Protein AF-A0A968D259-F1 (afdb_monomer)

Secondary structure (DSSP, 8-state):
-------------SS----HHHHHHHTTSS-HHHHHHHHHHHHHSSS--HHHHHHHTTSS-HHHHHHHHHHHHT-

Sequence (75 aa):
MERVIEKKTRNGKTKPLIRVGDILIEAGLVTRKQVEEALHEQRTGKRKRIGLILIERGVITEDQLLEALAQKFGL

Solvent-accessible surface area (backbone atoms only — not comparable to full-atom values): 4778 Å² total; per-residue (Å²): 132,84,83,78,83,77,78,74,80,78,87,76,98,61,79,88,73,85,46,69,62,56,48,34,38,75,66,66,62,43,52,72,66,60,46,51,52,35,52,52,48,34,71,76,51,68,92,59,54,61,67,57,49,35,36,76,70,65,63,42,53,69,66,58,53,50,50,44,50,26,67,73,73,73,103

Mean predicted aligned error: 9.13 Å

Radius of gyration: 14.03 Å; Cα contacts (8 Å, |Δi|>4): 48; chains: 1; bounding box: 30×49×25 Å

Foldseek 3Di:
DDDDPPPPPDDDDDPPPDALLNLCVVVVLDDPVLLVVLVVVCVVDPVDHSVVSCCVVVSDPPVSSVVSVCVVVVD

Structure (mmCIF, N/CA/C/O backbone):
data_AF-A0A968D259-F1
#
_entry.id   AF-A0A968D259-F1
#
loop_
_atom_site.group_PDB
_atom_site.id
_atom_site.type_symbol
_atom_site.label_atom_id
_atom_site.label_alt_id
_atom_site.label_comp_id
_atom_site.label_asym_id
_atom_site.label_entity_id
_atom_site.label_seq_id
_atom_site.pdbx_PDB_ins_code
_atom_site.Cartn_x
_atom_site.Cartn_y
_atom_site.Cartn_z
_atom_site.occupancy
_atom_site.B_iso_or_equiv
_atom_site.auth_seq_id
_atom_site.auth_comp_id
_atom_site.auth_asym_id
_atom_site.auth_atom_id
_atom_site.pdbx_PDB_model_num
ATOM 1 N N . MET A 1 1 ? 15.693 30.262 13.245 1.00 38.88 1 MET A N 1
ATOM 2 C CA . MET A 1 1 ? 14.817 29.928 12.103 1.00 38.88 1 MET A CA 1
ATOM 3 C C . MET A 1 1 ? 15.044 28.464 11.755 1.00 38.88 1 MET A C 1
ATOM 5 O O . MET A 1 1 ? 16.110 27.942 12.059 1.00 38.88 1 MET A O 1
ATOM 9 N N . GLU A 1 2 ? 13.986 27.784 11.339 1.00 41.97 2 GLU A N 1
ATOM 10 C CA . GLU A 1 2 ? 13.639 26.402 11.696 1.00 41.97 2 GLU A CA 1
ATOM 11 C C . GLU A 1 2 ? 14.642 25.302 11.299 1.00 41.97 2 GLU A C 1
ATOM 13 O O . GLU A 1 2 ? 15.143 25.240 10.179 1.00 41.97 2 GLU A O 1
ATOM 18 N N . ARG A 1 3 ? 14.912 24.385 12.245 1.00 37.81 3 ARG A N 1
ATOM 19 C CA . ARG A 1 3 ? 15.665 23.147 12.002 1.00 37.81 3 ARG A CA 1
ATOM 20 C C . ARG A 1 3 ? 14.827 22.225 11.119 1.00 37.81 3 ARG A C 1
ATOM 22 O O . ARG A 1 3 ? 13.850 21.643 11.584 1.00 37.81 3 ARG A O 1
ATOM 29 N N . VAL A 1 4 ? 15.263 22.057 9.876 1.00 48.81 4 VAL A N 1
ATOM 30 C CA . VAL A 1 4 ? 14.779 21.036 8.943 1.00 48.81 4 VAL A CA 1
ATOM 31 C C . VAL A 1 4 ? 15.014 19.655 9.561 1.00 48.81 4 VAL A C 1
ATOM 33 O O . VAL A 1 4 ? 16.147 19.252 9.831 1.00 48.81 4 VAL A O 1
ATOM 36 N N . ILE A 1 5 ? 13.930 18.934 9.841 1.00 53.72 5 ILE A N 1
ATOM 37 C CA . ILE A 1 5 ? 13.962 17.613 10.469 1.00 53.72 5 ILE A CA 1
ATOM 38 C C . ILE A 1 5 ? 14.166 16.554 9.380 1.00 53.72 5 ILE A C 1
ATOM 40 O O . ILE A 1 5 ? 13.256 15.813 9.021 1.00 53.72 5 ILE A O 1
ATOM 44 N N . GLU A 1 6 ? 15.380 16.455 8.850 1.00 45.47 6 GLU A N 1
ATOM 45 C CA . GLU A 1 6 ? 15.748 15.376 7.935 1.00 45.47 6 GLU A CA 1
ATOM 46 C C . GLU A 1 6 ? 16.036 14.101 8.746 1.00 45.47 6 GLU A C 1
ATOM 48 O O . GLU A 1 6 ? 17.165 13.808 9.147 1.00 45.47 6 GLU A O 1
ATOM 53 N N . LYS A 1 7 ? 14.990 13.326 9.071 1.00 41.62 7 LYS A N 1
ATOM 54 C CA . LYS A 1 7 ? 15.168 12.013 9.715 1.00 41.62 7 LYS A CA 1
ATOM 55 C C . LYS A 1 7 ? 15.623 10.977 8.688 1.00 41.62 7 LYS A C 1
ATOM 57 O O . LYS A 1 7 ? 14.853 10.133 8.232 1.00 41.62 7 LYS A O 1
ATOM 62 N N . LYS A 1 8 ? 16.927 11.026 8.411 1.00 49.62 8 LYS A N 1
ATOM 63 C CA . LYS A 1 8 ? 17.770 9.963 7.856 1.00 49.62 8 LYS A CA 1
ATOM 64 C C . LYS A 1 8 ? 17.485 8.657 8.606 1.00 49.62 8 LYS A C 1
ATOM 66 O O . LYS A 1 8 ? 17.913 8.475 9.748 1.00 49.62 8 LYS A O 1
ATOM 71 N N . THR A 1 9 ? 16.713 7.758 7.996 1.00 49.62 9 THR A N 1
ATOM 72 C CA . THR A 1 9 ? 16.459 6.432 8.572 1.00 49.62 9 THR A CA 1
ATOM 73 C C . THR A 1 9 ? 17.779 5.662 8.530 1.00 49.62 9 THR A C 1
ATOM 75 O O . THR A 1 9 ? 18.284 5.330 7.460 1.00 49.62 9 THR A O 1
ATOM 78 N N . ARG A 1 10 ? 18.387 5.481 9.708 1.00 48.97 10 ARG A N 1
ATOM 79 C CA . ARG A 1 10 ? 19.668 4.797 9.904 1.00 48.97 10 ARG A CA 1
ATOM 80 C C . ARG A 1 10 ? 19.571 3.336 9.452 1.00 48.97 10 ARG A C 1
ATOM 82 O O . ARG A 1 10 ? 18.606 2.639 9.750 1.00 48.97 10 ARG A O 1
ATOM 89 N N . ASN A 1 11 ? 20.607 2.923 8.734 1.00 52.31 11 ASN A N 1
ATOM 90 C CA . ASN A 1 11 ? 20.858 1.593 8.198 1.00 52.31 11 ASN A CA 1
ATOM 91 C C . ASN A 1 11 ? 21.045 0.552 9.320 1.00 52.31 11 ASN A C 1
ATOM 93 O O . ASN A 1 11 ? 21.711 0.841 10.313 1.00 52.31 11 ASN A O 1
ATOM 97 N N . GLY A 1 12 ? 20.535 -0.666 9.133 1.00 42.88 12 GLY A N 1
ATOM 98 C CA . GLY A 1 12 ? 20.793 -1.812 10.006 1.00 42.88 12 GLY A CA 1
ATOM 99 C C . GLY A 1 12 ? 20.854 -3.092 9.179 1.00 42.88 12 GLY A C 1
ATOM 100 O O . GLY A 1 12 ? 19.819 -3.629 8.795 1.00 42.88 12 GLY A O 1
ATOM 101 N N . LYS A 1 13 ? 22.069 -3.562 8.877 1.00 50.97 13 LYS A N 1
ATOM 102 C CA . LYS A 1 13 ? 22.326 -4.840 8.200 1.00 50.97 13 LYS A CA 1
ATOM 103 C C . LYS A 1 13 ? 21.872 -5.995 9.106 1.00 50.97 13 LYS A C 1
ATOM 105 O O . LYS A 1 13 ? 22.577 -6.372 10.030 1.00 50.97 13 LYS A O 1
ATOM 110 N N . THR A 1 14 ? 20.690 -6.531 8.840 1.00 43.94 14 THR A N 1
ATOM 111 C CA . THR A 1 14 ? 20.128 -7.796 9.349 1.00 43.9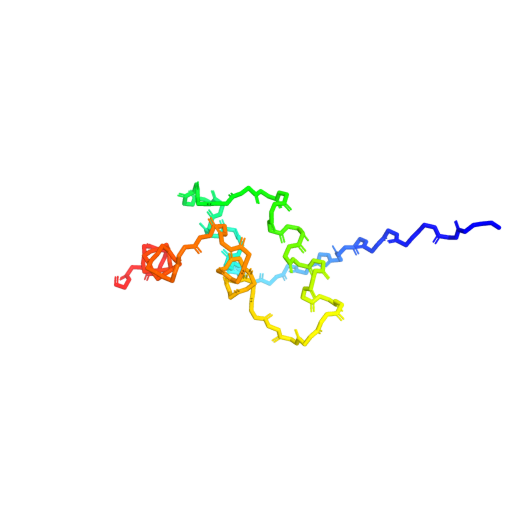4 14 THR A CA 1
ATOM 112 C C . THR A 1 14 ? 19.329 -8.389 8.179 1.00 43.94 14 THR A C 1
ATOM 114 O O . THR A 1 14 ? 18.952 -7.609 7.305 1.00 43.94 14 THR A O 1
ATOM 117 N N . LYS A 1 15 ? 19.179 -9.724 8.076 1.00 52.03 15 LYS A N 1
ATOM 118 C CA . LYS A 1 15 ? 18.530 -10.463 6.954 1.00 52.03 15 LYS A CA 1
ATOM 119 C C . LYS A 1 15 ? 17.498 -9.607 6.200 1.00 52.03 15 LYS A C 1
ATOM 121 O O . LYS A 1 15 ? 16.684 -9.014 6.903 1.00 52.03 15 LYS A O 1
ATOM 126 N N . PRO A 1 16 ? 17.497 -9.537 4.849 1.00 48.62 16 PRO A N 1
ATOM 127 C CA . PRO A 1 16 ? 16.649 -8.601 4.111 1.00 48.62 16 PRO A CA 1
ATOM 128 C C . PRO A 1 16 ? 15.190 -8.803 4.523 1.00 48.62 16 PRO A C 1
ATOM 130 O O . PRO A 1 16 ? 14.532 -9.751 4.103 1.00 48.62 16 PRO A O 1
ATOM 133 N N . LEU A 1 17 ? 14.720 -7.953 5.438 1.00 62.78 17 LEU A N 1
ATOM 134 C CA . LEU A 1 17 ? 13.375 -8.030 5.967 1.00 62.78 17 LEU A CA 1
ATOM 135 C C . LEU A 1 17 ? 12.511 -7.458 4.857 1.00 62.78 17 LEU A C 1
ATOM 137 O O . LEU A 1 17 ? 12.496 -6.244 4.653 1.00 62.78 17 LEU A O 1
ATOM 141 N N . ILE A 1 18 ? 11.892 -8.342 4.083 1.00 78.88 18 ILE A N 1
ATOM 142 C CA . ILE A 1 18 ? 11.061 -7.949 2.955 1.00 78.88 18 ILE A CA 1
ATOM 143 C C . ILE A 1 18 ? 9.952 -7.042 3.499 1.00 78.88 18 ILE A C 1
ATOM 145 O O . ILE A 1 18 ? 9.160 -7.448 4.352 1.00 78.88 18 ILE A O 1
ATOM 149 N N . ARG A 1 19 ? 9.925 -5.785 3.049 1.00 88.81 19 ARG A N 1
ATOM 150 C CA . ARG A 1 19 ? 8.936 -4.805 3.499 1.00 88.81 19 ARG A CA 1
ATOM 151 C C . ARG A 1 19 ? 7.752 -4.824 2.552 1.00 88.81 19 ARG A C 1
ATOM 153 O O . ARG A 1 19 ? 7.938 -4.834 1.344 1.00 88.81 19 ARG A O 1
ATOM 160 N N . VAL A 1 20 ? 6.544 -4.710 3.102 1.00 91.44 20 VAL A N 1
ATOM 161 C CA . VAL A 1 20 ? 5.303 -4.629 2.310 1.00 91.44 20 VAL A CA 1
ATOM 162 C C . VAL A 1 20 ? 5.384 -3.531 1.246 1.00 91.44 20 VAL A C 1
ATOM 164 O O . VAL A 1 20 ? 5.010 -3.762 0.108 1.00 91.44 20 VAL A O 1
ATOM 167 N N . GLY A 1 21 ? 5.933 -2.361 1.588 1.00 92.62 21 GLY A N 1
ATOM 168 C CA . GLY A 1 21 ? 6.106 -1.277 0.619 1.00 92.62 21 GLY A CA 1
ATOM 169 C C . GLY A 1 21 ? 6.998 -1.657 -0.565 1.00 92.62 21 GLY A C 1
ATOM 170 O O . GLY A 1 21 ? 6.665 -1.318 -1.691 1.00 92.62 21 GLY A O 1
ATOM 171 N N . ASP A 1 22 ? 8.084 -2.397 -0.331 1.00 93.19 22 ASP A N 1
ATOM 172 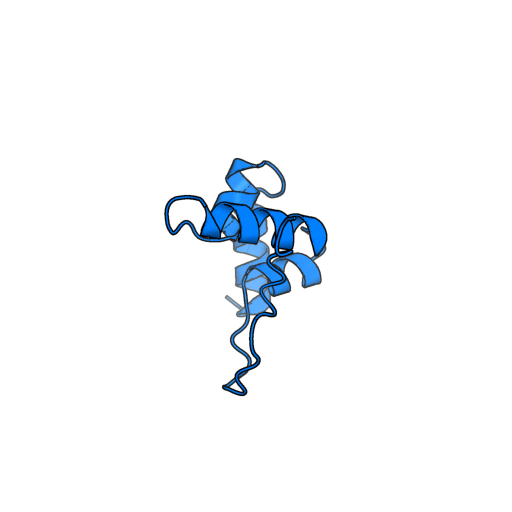C CA . ASP A 1 22 ? 8.988 -2.823 -1.403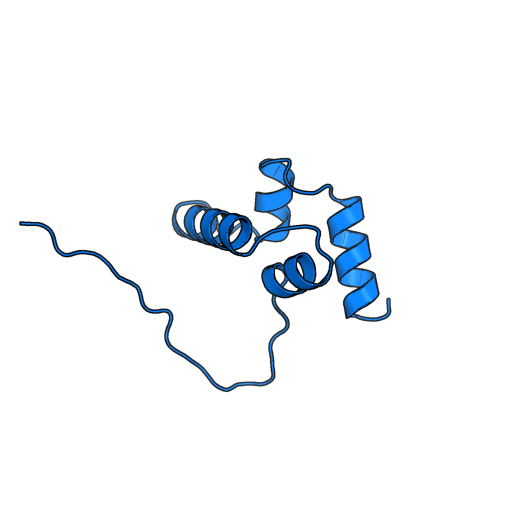 1.00 93.19 22 ASP A CA 1
ATOM 173 C C . ASP A 1 22 ? 8.318 -3.878 -2.296 1.00 93.19 22 ASP A C 1
ATOM 175 O O . ASP A 1 22 ? 8.388 -3.762 -3.513 1.00 93.19 22 ASP A O 1
ATOM 179 N N . ILE A 1 23 ? 7.580 -4.829 -1.704 1.00 94.38 23 ILE A N 1
ATOM 180 C CA . ILE A 1 23 ? 6.797 -5.833 -2.451 1.00 94.38 23 ILE A CA 1
ATOM 181 C C . ILE A 1 23 ? 5.807 -5.152 -3.396 1.00 94.38 23 ILE A C 1
ATOM 183 O O . ILE A 1 23 ? 5.721 -5.501 -4.567 1.00 94.38 23 ILE A O 1
ATOM 187 N N . LEU A 1 24 ? 5.063 -4.169 -2.891 1.00 95.19 24 LEU A N 1
ATOM 188 C CA . LEU A 1 24 ? 4.042 -3.480 -3.676 1.00 95.19 24 LEU A CA 1
ATOM 189 C C . LEU A 1 24 ? 4.650 -2.620 -4.795 1.00 95.19 24 LEU A C 1
ATOM 191 O O . LEU A 1 24 ? 4.019 -2.453 -5.837 1.00 95.19 24 LEU A O 1
ATOM 195 N N . ILE A 1 25 ? 5.859 -2.080 -4.595 1.00 95.38 25 ILE A N 1
ATOM 196 C CA . ILE A 1 25 ? 6.607 -1.370 -5.644 1.00 95.38 25 ILE A CA 1
ATOM 197 C C . ILE A 1 25 ? 7.084 -2.356 -6.712 1.00 95.38 25 ILE A C 1
ATOM 199 O O . ILE A 1 25 ? 6.922 -2.089 -7.899 1.00 95.38 25 ILE A O 1
ATOM 203 N N . GLU A 1 26 ? 7.655 -3.494 -6.306 1.00 93.88 26 GLU A N 1
ATOM 204 C CA . GLU A 1 26 ? 8.099 -4.549 -7.227 1.00 93.88 26 GLU A CA 1
ATOM 205 C C . GLU A 1 26 ? 6.930 -5.124 -8.043 1.00 93.88 26 GLU A C 1
ATOM 207 O O . GLU A 1 26 ? 7.098 -5.408 -9.225 1.00 93.88 26 GLU A O 1
ATOM 212 N N . ALA A 1 27 ? 5.742 -5.227 -7.440 1.00 93.44 27 ALA A N 1
ATOM 213 C CA . ALA A 1 27 ? 4.506 -5.640 -8.106 1.00 93.44 27 ALA A CA 1
ATOM 214 C C . ALA A 1 27 ? 3.896 -4.554 -9.019 1.00 93.44 27 ALA A C 1
ATOM 216 O O . ALA A 1 27 ? 2.885 -4.797 -9.670 1.00 93.44 27 ALA A O 1
ATOM 217 N N . GLY A 1 28 ? 4.462 -3.341 -9.053 1.00 95.31 28 GLY A N 1
ATOM 218 C CA . GLY A 1 28 ? 3.950 -2.227 -9.860 1.00 95.31 28 GLY A CA 1
ATOM 219 C C . GLY A 1 28 ? 2.628 -1.626 -9.365 1.00 95.31 28 GLY A C 1
ATOM 220 O O . GLY A 1 28 ? 2.039 -0.802 -10.059 1.00 95.31 28 GLY A O 1
ATOM 221 N N . LEU A 1 29 ? 2.168 -2.006 -8.170 1.00 96.50 29 LEU A N 1
ATOM 222 C CA . LEU A 1 29 ? 0.903 -1.547 -7.587 1.00 96.50 29 LEU A CA 1
ATOM 223 C C . LEU A 1 29 ? 1.015 -0.152 -6.968 1.00 96.50 29 LEU A C 1
ATOM 225 O O . LEU A 1 29 ? 0.030 0.578 -6.890 1.00 96.50 29 LEU A O 1
ATOM 229 N N . VAL A 1 30 ? 2.211 0.221 -6.505 1.00 96.25 30 VAL A N 1
ATOM 230 C CA . VAL A 1 30 ? 2.466 1.527 -5.888 1.00 96.25 30 VAL A CA 1
ATOM 231 C C . VAL A 1 30 ? 3.804 2.106 -6.321 1.00 96.25 30 VAL A C 1
ATOM 233 O O . VAL A 1 30 ? 4.751 1.405 -6.663 1.00 96.25 30 VAL A O 1
ATOM 236 N N . THR A 1 31 ? 3.913 3.424 -6.227 1.00 96.12 31 THR A N 1
ATOM 237 C CA . THR A 1 31 ? 5.171 4.151 -6.406 1.00 96.12 31 THR A CA 1
ATOM 238 C C . THR A 1 31 ? 5.903 4.322 -5.077 1.00 96.12 31 THR A C 1
ATOM 240 O O . THR A 1 31 ? 5.296 4.363 -4.002 1.00 96.12 31 THR A O 1
ATOM 243 N N . ARG A 1 32 ? 7.225 4.537 -5.139 1.00 92.69 32 ARG A N 1
ATOM 244 C CA . ARG A 1 32 ? 8.026 4.882 -3.952 1.00 92.69 32 ARG A CA 1
ATOM 245 C C . ARG A 1 32 ? 7.470 6.099 -3.208 1.00 92.69 32 ARG A C 1
ATOM 247 O O . ARG A 1 32 ? 7.404 6.072 -1.985 1.00 92.69 32 ARG A O 1
ATOM 254 N N . LYS A 1 33 ? 7.004 7.116 -3.939 1.00 94.56 33 LYS A N 1
ATOM 255 C CA . LYS A 1 33 ? 6.397 8.320 -3.357 1.00 94.56 3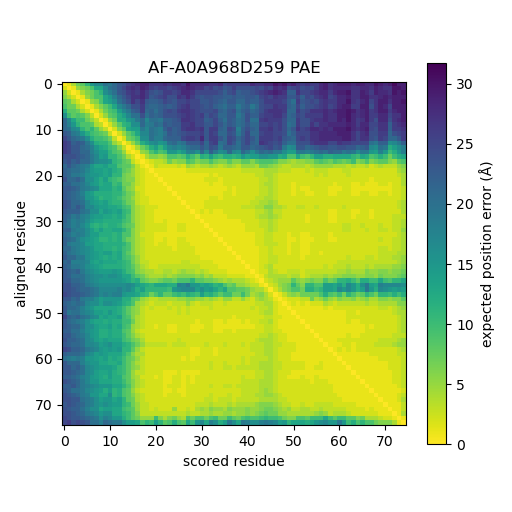3 LYS A CA 1
ATOM 256 C C . LYS A 1 33 ? 5.144 7.993 -2.534 1.00 94.56 33 LYS A C 1
ATOM 258 O O . LYS A 1 33 ? 5.024 8.446 -1.403 1.00 94.56 33 LYS A O 1
ATOM 263 N N . GLN A 1 34 ? 4.240 7.162 -3.057 1.00 94.81 34 GLN A N 1
ATOM 264 C CA . GLN A 1 34 ? 3.030 6.752 -2.327 1.00 94.81 34 GLN A CA 1
ATOM 265 C C . GLN A 1 34 ? 3.364 5.964 -1.052 1.00 94.81 34 GLN A C 1
ATOM 267 O O . GLN A 1 34 ? 2.725 6.161 -0.017 1.00 94.81 34 GLN A O 1
ATOM 272 N N . VAL A 1 35 ? 4.397 5.117 -1.099 1.00 94.00 35 VAL A N 1
ATOM 273 C CA . VAL A 1 35 ? 4.896 4.393 0.082 1.00 94.00 35 VAL A CA 1
ATOM 274 C C . VAL A 1 35 ? 5.506 5.347 1.110 1.00 94.00 35 VAL A C 1
ATOM 276 O O . VAL A 1 35 ? 5.262 5.188 2.304 1.00 94.00 35 VAL A O 1
ATOM 279 N N . GLU A 1 36 ? 6.269 6.351 0.679 1.00 93.19 36 GLU A N 1
ATOM 280 C CA . GLU A 1 36 ? 6.843 7.372 1.565 1.00 93.19 36 GLU A CA 1
ATOM 281 C C . GLU A 1 36 ? 5.765 8.209 2.259 1.00 93.19 36 GLU A C 1
ATOM 283 O O . GLU A 1 36 ? 5.844 8.438 3.466 1.00 93.19 36 GLU A O 1
ATOM 288 N N . GLU A 1 37 ? 4.723 8.604 1.533 1.00 92.94 37 GLU A N 1
ATOM 289 C CA . GLU A 1 37 ? 3.569 9.301 2.102 1.00 92.94 37 GLU A CA 1
ATOM 290 C C . GLU A 1 37 ? 2.826 8.423 3.122 1.00 92.94 37 GLU A C 1
ATOM 292 O O . GLU A 1 37 ? 2.522 8.882 4.223 1.00 92.94 37 GLU A O 1
ATOM 297 N N . ALA A 1 38 ? 2.606 7.138 2.815 1.00 91.88 38 ALA A N 1
ATOM 298 C CA . ALA A 1 38 ? 1.999 6.193 3.755 1.00 91.88 38 ALA A CA 1
ATOM 299 C C . ALA A 1 38 ? 2.875 5.963 5.004 1.00 91.88 38 ALA A 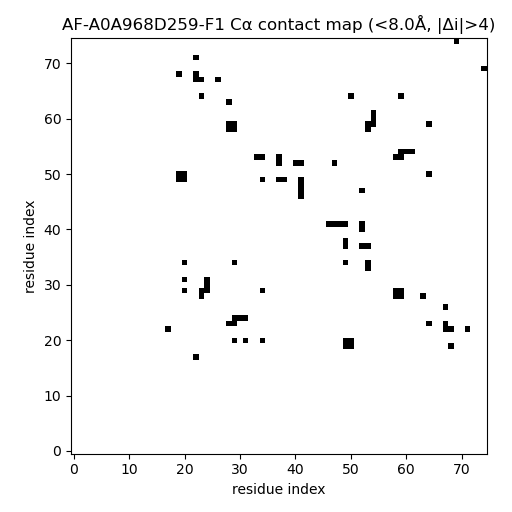C 1
ATOM 301 O O . ALA A 1 38 ? 2.366 5.831 6.117 1.00 91.88 38 ALA A O 1
ATOM 302 N N . LEU A 1 39 ? 4.204 5.950 4.852 1.00 90.62 39 LEU A N 1
ATOM 303 C CA . LEU A 1 39 ? 5.155 5.887 5.968 1.00 90.62 39 LEU A CA 1
ATOM 304 C C . LEU A 1 39 ? 5.123 7.157 6.822 1.00 90.62 39 LEU A C 1
ATOM 306 O O . LEU A 1 39 ? 5.300 7.081 8.039 1.00 90.62 39 LEU A O 1
ATOM 310 N N . HIS A 1 40 ? 4.926 8.319 6.203 1.00 90.62 40 HIS A N 1
ATOM 311 C CA . HIS A 1 40 ? 4.771 9.576 6.922 1.00 90.62 40 HIS A CA 1
ATOM 312 C C . HIS A 1 40 ? 3.484 9.567 7.755 1.00 90.62 40 HIS A C 1
ATOM 314 O O . HIS A 1 40 ? 3.535 9.848 8.951 1.00 90.62 40 HIS A O 1
ATOM 320 N N . GLU A 1 41 ? 2.370 9.130 7.169 1.00 88.69 41 GLU A N 1
ATOM 321 C CA . GLU A 1 41 ? 1.086 8.978 7.860 1.00 88.69 41 GLU A CA 1
ATOM 322 C C . GLU A 1 41 ? 1.147 7.950 9.001 1.00 88.69 41 GLU A C 1
ATOM 324 O O . GLU A 1 41 ? 0.662 8.198 10.104 1.00 88.69 41 GLU A O 1
ATOM 329 N N . GLN A 1 42 ? 1.834 6.823 8.797 1.00 86.69 42 GLN A N 1
ATOM 330 C CA . GLN A 1 42 ? 2.060 5.829 9.851 1.00 86.69 42 GLN A CA 1
ATOM 331 C C . GLN A 1 42 ? 2.779 6.423 11.073 1.00 86.69 42 GLN A C 1
ATOM 333 O O . GLN A 1 42 ? 2.539 5.997 12.204 1.00 86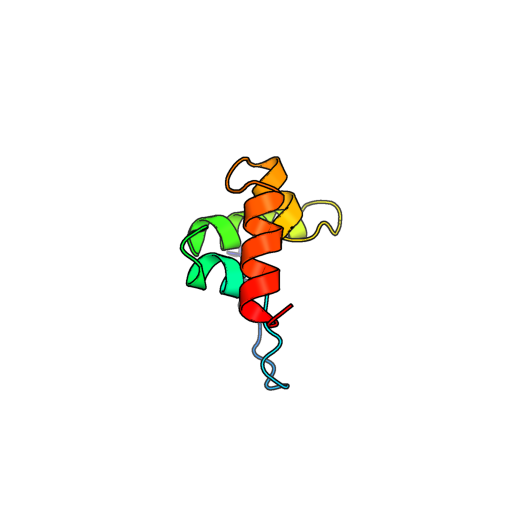.69 42 GLN A O 1
ATOM 338 N N . ARG A 1 43 ? 3.701 7.370 10.851 1.00 83.56 43 ARG A N 1
ATOM 339 C CA . ARG A 1 43 ? 4.485 8.012 11.918 1.00 83.56 43 ARG A CA 1
ATOM 340 C C . ARG A 1 43 ? 3.679 9.048 12.696 1.00 83.56 43 ARG A C 1
ATOM 342 O O . ARG A 1 43 ? 4.000 9.278 13.860 1.00 83.56 43 ARG A O 1
ATOM 349 N N . THR A 1 44 ? 2.696 9.685 12.065 1.00 79.50 44 THR A N 1
ATOM 350 C CA . THR A 1 44 ? 1.863 10.730 12.678 1.00 79.50 44 THR A CA 1
ATOM 351 C C . THR A 1 44 ? 0.570 10.176 13.281 1.00 79.50 44 THR A C 1
ATOM 353 O O . THR A 1 44 ? 0.019 10.786 14.195 1.00 79.50 44 THR A O 1
ATOM 356 N N . GLY A 1 45 ? 0.098 9.021 12.807 1.00 69.12 45 GLY A N 1
ATOM 357 C CA . GLY A 1 45 ? -1.123 8.361 13.265 1.00 69.12 45 GLY A CA 1
ATOM 358 C C . GLY A 1 45 ? -0.913 7.188 14.231 1.00 69.12 45 GLY A C 1
ATOM 359 O O . GLY A 1 45 ? 0.160 6.953 14.789 1.00 69.12 45 GLY A O 1
ATOM 360 N N . LYS A 1 46 ? -1.983 6.403 14.431 1.00 66.19 46 LYS A N 1
ATOM 361 C CA . LYS A 1 46 ? -1.914 5.095 15.114 1.00 66.19 46 LYS A CA 1
ATOM 362 C C . LYS A 1 46 ? -0.999 4.158 14.309 1.00 66.19 46 LYS A C 1
ATOM 364 O O . LYS A 1 46 ? -0.948 4.279 13.091 1.00 66.19 46 LYS A O 1
ATOM 369 N N . ARG A 1 47 ? -0.328 3.198 14.969 1.00 78.50 47 ARG A N 1
ATOM 370 C CA . ARG A 1 47 ? 0.568 2.171 14.373 1.00 78.50 47 ARG A CA 1
ATOM 371 C C . ARG A 1 47 ? -0.149 1.235 13.365 1.00 78.50 47 ARG A C 1
ATOM 373 O O . ARG A 1 47 ? -0.216 0.025 13.573 1.00 78.50 47 ARG A O 1
ATOM 380 N N . LYS A 1 48 ? -0.706 1.774 12.281 1.00 84.62 48 LYS A N 1
ATOM 381 C CA . LYS A 1 48 ? -1.325 1.027 11.181 1.00 84.62 48 LYS A CA 1
ATOM 382 C C . LYS A 1 48 ? -0.244 0.420 10.290 1.00 84.62 48 LYS A C 1
ATOM 384 O O . LYS A 1 48 ? 0.882 0.912 10.236 1.00 84.62 48 LYS A O 1
ATOM 389 N N . ARG A 1 49 ? -0.562 -0.669 9.592 1.00 90.31 49 ARG A N 1
ATOM 390 C CA . ARG A 1 49 ? 0.345 -1.276 8.602 1.00 90.31 49 ARG A CA 1
ATOM 391 C C . ARG A 1 49 ? 0.322 -0.457 7.309 1.00 90.31 49 ARG A C 1
ATOM 393 O O . ARG A 1 49 ? -0.724 0.062 6.945 1.00 90.31 49 ARG A O 1
ATOM 400 N N . ILE A 1 50 ? 1.447 -0.405 6.593 1.00 92.12 50 ILE A N 1
ATOM 401 C CA . ILE A 1 50 ? 1.561 0.349 5.329 1.00 92.12 50 ILE A CA 1
ATOM 402 C C . ILE A 1 50 ? 0.534 -0.107 4.291 1.00 92.12 50 ILE A C 1
ATOM 404 O O . ILE A 1 50 ? -0.123 0.739 3.701 1.00 92.12 50 ILE A O 1
ATOM 408 N N . GLY A 1 51 ? 0.337 -1.419 4.127 1.00 92.88 51 GLY A N 1
ATOM 409 C CA . GLY A 1 51 ? -0.678 -1.945 3.207 1.00 92.88 51 GLY A CA 1
ATOM 410 C C . GLY A 1 51 ? -2.087 -1.433 3.523 1.00 92.88 51 GLY A C 1
ATOM 411 O O . GLY A 1 51 ? -2.792 -1.011 2.619 1.00 92.88 51 GLY A O 1
ATOM 412 N N . LEU A 1 52 ? -2.456 -1.359 4.806 1.00 93.31 52 LEU A N 1
ATOM 413 C CA . LEU A 1 52 ? -3.765 -0.844 5.215 1.00 93.31 52 LEU A CA 1
ATOM 414 C C . LEU A 1 52 ? -3.915 0.650 4.909 1.00 93.31 52 LEU A C 1
ATOM 416 O O . LEU A 1 52 ? -4.953 1.061 4.415 1.00 93.31 52 LEU A O 1
ATOM 420 N N . ILE A 1 53 ? -2.876 1.452 5.156 1.00 93.94 53 ILE A N 1
ATOM 421 C CA . ILE A 1 53 ? -2.891 2.885 4.819 1.00 93.94 53 ILE A CA 1
ATOM 422 C C . ILE A 1 53 ? -3.063 3.073 3.305 1.00 93.94 53 ILE A C 1
ATOM 424 O O . ILE A 1 53 ? -3.825 3.924 2.864 1.00 93.94 53 ILE A O 1
ATOM 428 N N . LEU A 1 54 ? -2.387 2.258 2.492 1.00 94.94 54 LEU A N 1
ATOM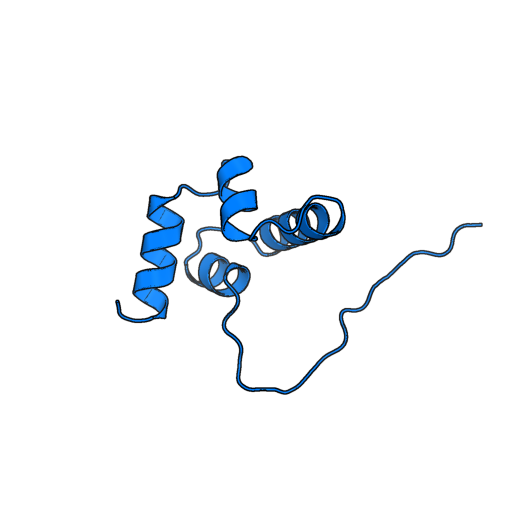 429 C CA . LEU A 1 54 ? -2.512 2.316 1.034 1.00 94.94 54 LEU A CA 1
ATOM 430 C C . LEU A 1 54 ? -3.918 1.918 0.551 1.00 94.94 54 LEU A C 1
ATOM 432 O O . LEU A 1 54 ? -4.408 2.526 -0.399 1.00 94.94 54 LEU A O 1
ATOM 436 N N . ILE A 1 55 ? -4.577 0.972 1.230 1.00 96.12 55 ILE A N 1
ATOM 437 C CA . ILE A 1 55 ? -5.980 0.605 0.974 1.00 96.12 55 ILE A CA 1
ATOM 438 C C . ILE A 1 55 ? -6.930 1.737 1.375 1.00 96.12 55 ILE A C 1
ATOM 440 O O . ILE A 1 55 ? -7.774 2.141 0.583 1.00 96.12 55 ILE A O 1
ATOM 444 N N . GLU A 1 56 ? -6.772 2.300 2.575 1.00 93.75 56 GLU A N 1
ATOM 445 C CA . GLU A 1 56 ? -7.604 3.411 3.063 1.00 93.75 56 GLU A CA 1
ATOM 446 C C . GLU A 1 56 ? -7.494 4.655 2.166 1.00 93.75 56 GLU A C 1
ATOM 448 O O . GLU A 1 56 ? -8.457 5.404 2.015 1.00 93.75 56 GLU A O 1
ATOM 453 N N . ARG A 1 57 ? -6.334 4.855 1.531 1.00 92.56 57 ARG A N 1
ATOM 454 C CA . ARG A 1 57 ? -6.100 5.921 0.546 1.00 92.56 57 ARG A CA 1
ATOM 455 C C . ARG A 1 57 ? -6.607 5.587 -0.864 1.00 92.56 57 ARG A C 1
ATOM 457 O O . ARG A 1 57 ? -6.475 6.428 -1.750 1.00 92.56 57 ARG A O 1
ATOM 464 N N . GLY A 1 58 ? -7.136 4.384 -1.089 1.00 95.25 58 GLY A N 1
ATOM 465 C CA . GLY A 1 58 ? -7.611 3.919 -2.394 1.00 95.25 58 GLY A CA 1
ATOM 466 C C . GLY A 1 58 ? -6.502 3.720 -3.430 1.00 95.25 58 GLY A C 1
ATOM 467 O O . GLY A 1 58 ? -6.781 3.718 -4.624 1.00 95.25 58 GLY A O 1
ATOM 468 N N . VAL A 1 59 ? -5.243 3.593 -2.995 1.00 96.69 59 VAL A N 1
ATOM 469 C CA . VAL A 1 59 ? -4.101 3.376 -3.899 1.00 96.69 59 VAL A CA 1
ATOM 470 C C . VAL A 1 59 ? -4.084 1.936 -4.407 1.00 96.69 59 VAL A C 1
ATOM 472 O O . VAL A 1 59 ? -3.743 1.699 -5.560 1.00 96.69 59 VAL A O 1
ATOM 475 N N . ILE A 1 60 ? -4.451 0.991 -3.541 1.00 97.06 60 ILE A N 1
ATOM 476 C CA . ILE A 1 60 ? -4.567 -0.437 -3.849 1.00 97.06 60 ILE A CA 1
ATOM 477 C C . ILE A 1 60 ? -5.831 -1.005 -3.203 1.00 97.06 60 ILE A C 1
ATOM 479 O O . ILE A 1 60 ? -6.352 -0.432 -2.245 1.00 97.06 60 ILE A O 1
ATOM 483 N N . THR A 1 61 ? -6.291 -2.156 -3.678 1.00 97.88 61 THR A N 1
ATOM 484 C CA . THR A 1 61 ? -7.339 -2.946 -3.019 1.00 97.88 61 THR A CA 1
ATOM 485 C C . THR A 1 61 ? -6.747 -3.975 -2.053 1.00 97.88 61 THR A C 1
ATOM 487 O O . THR A 1 61 ? -5.543 -4.251 -2.059 1.00 97.88 61 THR A O 1
ATOM 490 N N . GLU A 1 62 ? -7.598 -4.558 -1.206 1.00 96.31 62 GLU A N 1
ATOM 491 C CA . GLU A 1 62 ? -7.203 -5.672 -0.337 1.00 96.31 62 GLU A CA 1
ATOM 492 C C . GLU A 1 62 ? -6.762 -6.897 -1.150 1.00 96.31 62 GLU A C 1
ATOM 494 O O . GLU A 1 62 ? -5.723 -7.480 -0.844 1.00 96.31 62 GLU A O 1
ATOM 499 N N . ASP A 1 63 ? -7.464 -7.209 -2.242 1.00 97.31 63 ASP A N 1
ATOM 500 C CA . ASP A 1 63 ? -7.110 -8.310 -3.146 1.00 97.31 63 ASP A CA 1
ATOM 501 C C . ASP A 1 63 ? -5.724 -8.115 -3.770 1.00 97.31 63 ASP A C 1
ATOM 503 O O . ASP A 1 63 ? -4.903 -9.028 -3.752 1.00 97.31 63 ASP A O 1
ATOM 507 N N . GLN A 1 64 ? -5.416 -6.903 -4.243 1.00 96.50 64 GLN A N 1
ATOM 508 C CA . GLN A 1 64 ? -4.099 -6.576 -4.801 1.00 96.50 64 GLN A CA 1
ATOM 509 C C . GLN A 1 64 ? -2.982 -6.711 -3.761 1.00 96.50 64 GLN A C 1
ATOM 511 O O . GLN A 1 64 ? -1.881 -7.168 -4.072 1.00 96.50 64 GLN A O 1
ATOM 516 N N . LEU A 1 65 ? -3.254 -6.321 -2.510 1.00 95.50 65 LEU A N 1
ATOM 517 C CA . LEU A 1 65 ? -2.310 -6.513 -1.415 1.00 95.50 65 LEU A CA 1
ATOM 518 C C . LEU A 1 65 ? -2.079 -8.005 -1.145 1.00 95.50 65 LEU A C 1
ATOM 520 O O . LEU A 1 65 ? -0.930 -8.421 -1.001 1.00 95.50 65 LEU A O 1
ATOM 524 N N . LEU A 1 66 ? -3.147 -8.799 -1.064 1.00 95.00 66 LEU A N 1
ATOM 525 C CA . LEU A 1 66 ? -3.064 -10.238 -0.821 1.00 95.00 66 LEU A CA 1
ATOM 526 C C . LEU A 1 66 ? -2.322 -10.956 -1.946 1.00 95.00 66 LEU A C 1
ATOM 528 O O . LEU A 1 66 ? -1.420 -11.740 -1.661 1.00 95.00 66 LEU A O 1
ATOM 532 N N . GLU A 1 67 ? -2.637 -10.641 -3.200 1.00 95.69 67 GLU A N 1
ATOM 533 C CA . GLU A 1 67 ? -1.992 -11.225 -4.373 1.00 95.69 67 GLU A CA 1
ATOM 534 C C . GLU A 1 67 ? -0.489 -10.921 -4.393 1.00 95.69 67 GLU A C 1
ATOM 536 O O . GLU A 1 67 ? 0.327 -11.833 -4.516 1.00 95.69 67 GLU A O 1
ATOM 541 N N . ALA A 1 68 ? -0.095 -9.662 -4.180 1.00 94.19 68 ALA A N 1
ATOM 542 C CA . ALA A 1 68 ? 1.317 -9.282 -4.157 1.00 94.19 68 ALA A CA 1
ATOM 543 C C . ALA A 1 68 ? 2.092 -9.965 -3.016 1.00 94.19 68 ALA A C 1
ATOM 545 O O . ALA A 1 68 ? 3.251 -10.355 -3.179 1.00 94.19 68 ALA A O 1
ATOM 546 N N . LEU A 1 69 ? 1.459 -10.132 -1.849 1.00 92.25 69 LEU A N 1
ATOM 547 C CA . LEU A 1 69 ? 2.049 -10.866 -0.732 1.00 92.25 69 LEU A CA 1
ATOM 548 C C . LEU A 1 69 ? 2.164 -12.363 -1.045 1.00 92.25 69 LEU A C 1
ATOM 550 O O . LEU A 1 69 ? 3.230 -12.936 -0.820 1.00 92.25 69 LEU A O 1
ATOM 554 N N . ALA A 1 70 ? 1.116 -12.981 -1.590 1.00 93.81 70 ALA A N 1
ATOM 555 C CA . ALA A 1 70 ? 1.118 -14.391 -1.970 1.00 93.81 70 ALA A CA 1
ATOM 556 C C . ALA A 1 70 ? 2.215 -14.684 -3.000 1.00 93.81 70 ALA A C 1
ATOM 558 O O . ALA A 1 70 ? 3.057 -15.551 -2.769 1.00 93.81 70 ALA A O 1
ATOM 559 N N . GLN A 1 71 ? 2.309 -13.868 -4.055 1.00 92.00 71 GLN A N 1
ATOM 560 C CA . GLN A 1 71 ? 3.361 -13.972 -5.068 1.00 92.00 71 GLN A CA 1
ATOM 561 C C . GLN A 1 71 ? 4.769 -13.860 -4.463 1.00 92.00 71 GLN A C 1
ATOM 563 O O . GLN A 1 71 ? 5.662 -14.622 -4.832 1.00 92.00 71 GLN A O 1
ATOM 568 N N . LYS A 1 72 ? 4.992 -12.946 -3.506 1.00 88.00 72 LYS A N 1
ATOM 569 C CA . LYS A 1 72 ? 6.313 -12.775 -2.874 1.00 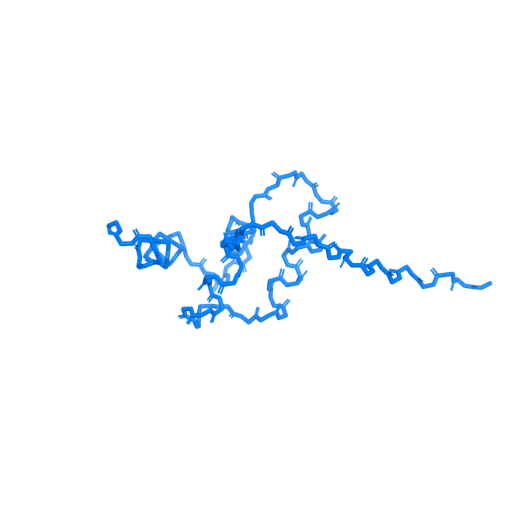88.00 72 LYS A CA 1
ATOM 570 C C . LYS A 1 72 ? 6.721 -13.960 -2.000 1.00 88.00 72 LYS A C 1
ATOM 572 O O . LYS A 1 72 ? 7.910 -14.273 -1.927 1.00 88.00 72 LYS A O 1
ATOM 577 N N . PHE A 1 73 ? 5.766 -14.563 -1.295 1.00 88.44 73 PHE A N 1
ATOM 578 C CA . PHE A 1 73 ? 6.023 -15.649 -0.346 1.00 88.44 73 PHE A CA 1
ATOM 579 C C . PHE A 1 73 ? 5.775 -17.049 -0.926 1.00 88.44 73 PHE A C 1
ATOM 581 O O . PHE A 1 73 ? 6.077 -18.027 -0.246 1.00 88.44 73 PHE A O 1
ATOM 588 N N . GLY A 1 74 ? 5.295 -17.148 -2.170 1.00 86.50 74 GLY A N 1
ATOM 589 C CA . GLY A 1 74 ? 4.976 -18.415 -2.832 1.00 86.50 74 GLY A CA 1
ATOM 590 C C . GLY A 1 74 ? 3.827 -19.169 -2.160 1.00 86.50 74 GLY A C 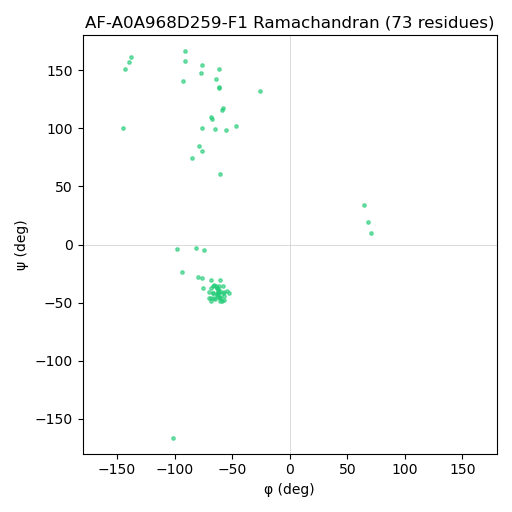1
ATOM 591 O O . GLY A 1 74 ? 3.888 -20.395 -2.078 1.00 86.50 74 GLY A O 1
ATOM 592 N N . LEU A 1 75 ? 2.853 -18.430 -1.614 1.00 73.56 75 LEU A N 1
ATOM 593 C CA . LEU A 1 75 ? 1.662 -18.963 -0.939 1.00 73.56 75 LEU A CA 1
ATOM 594 C C . LEU A 1 75 ? 0.527 -19.248 -1.924 1.00 73.56 75 LEU A C 1
ATOM 596 O O . LEU A 1 75 ? 0.422 -18.502 -2.923 1.00 73.56 75 LEU A O 1
#

pLDDT: mean 81.27, std 19.34, range [37.81, 97.88]